Protein AF-K9W950-F1 (afdb_monomer)

Sequence (120 aa):
MSQESYTYNVLSPTKKLSQLIAQSWLNGEALTIDKQILVDNHILSEKEAELFNIQIQESGCGYINAATFEMCFVYAQERPPVTDQELQEWIDSPENSPPWVPLNPTLQSALRLWETIYSR

pLDDT: mean 78.9, std 16.34, range [34.56, 95.94]

Structure (mmCIF, N/CA/C/O backbone):
data_AF-K9W950-F1
#
_entry.id   AF-K9W950-F1
#
loop_
_atom_site.group_PDB
_atom_site.id
_atom_site.type_symbol
_atom_site.label_atom_id
_atom_site.label_alt_id
_atom_site.label_comp_id
_atom_site.label_asym_id
_atom_site.label_entity_id
_atom_site.label_seq_id
_atom_site.pdbx_PDB_ins_code
_atom_site.Cartn_x
_atom_site.Cartn_y
_atom_site.Cartn_z
_atom_site.occupancy
_atom_site.B_iso_or_equiv
_atom_site.auth_seq_id
_atom_site.auth_comp_id
_atom_site.auth_asym_id
_atom_site.auth_atom_id
_atom_site.pdbx_PDB_model_num
ATOM 1 N N . MET A 1 1 ? 8.345 12.805 -31.566 1.00 34.88 1 MET A N 1
ATOM 2 C CA . MET A 1 1 ? 7.956 11.830 -30.528 1.00 34.88 1 MET A CA 1
ATOM 3 C C . MET A 1 1 ? 8.428 12.410 -29.214 1.00 34.88 1 MET A C 1
ATOM 5 O O . MET A 1 1 ? 9.630 12.534 -29.026 1.00 34.88 1 MET A O 1
ATOM 9 N N . SER A 1 2 ? 7.507 12.918 -28.403 1.00 34.56 2 SER A N 1
ATOM 10 C CA . SER A 1 2 ? 7.840 13.528 -27.118 1.00 34.56 2 SER A CA 1
ATOM 11 C C . SER A 1 2 ? 8.322 12.419 -26.188 1.00 34.56 2 SER A C 1
ATOM 13 O O . SER A 1 2 ? 7.598 11.448 -25.988 1.00 34.56 2 SER A O 1
ATOM 15 N N . GLN A 1 3 ? 9.552 12.517 -25.682 1.00 34.81 3 GLN A N 1
ATOM 16 C CA . GLN A 1 3 ? 9.980 11.691 -24.557 1.00 34.81 3 GLN A CA 1
ATOM 17 C C . GLN A 1 3 ? 9.106 12.089 -23.368 1.00 34.81 3 GLN A C 1
ATOM 19 O O . GLN A 1 3 ? 9.316 13.142 -22.768 1.00 34.81 3 GLN A O 1
ATOM 24 N N . GLU A 1 4 ? 8.084 11.288 -23.074 1.00 36.69 4 GLU A N 1
ATOM 25 C CA . GLU A 1 4 ? 7.396 11.374 -21.795 1.00 36.69 4 GLU A CA 1
ATOM 26 C C . GLU A 1 4 ? 8.426 11.027 -20.722 1.00 36.69 4 GLU A C 1
ATOM 28 O O . GLU A 1 4 ? 8.900 9.897 -20.609 1.00 36.69 4 GLU A O 1
ATOM 33 N N . SER A 1 5 ? 8.843 12.052 -19.984 1.00 36.09 5 SER A N 1
ATOM 34 C CA . SER A 1 5 ? 9.549 11.893 -18.725 1.00 36.09 5 SER A CA 1
ATOM 35 C C . SER A 1 5 ? 8.594 11.178 -17.776 1.00 36.09 5 SER A C 1
ATOM 37 O O . SER A 1 5 ? 7.802 11.832 -17.099 1.00 36.09 5 SER A O 1
ATOM 39 N N . TYR A 1 6 ? 8.639 9.845 -17.735 1.00 41.41 6 TYR A N 1
ATOM 40 C CA . TYR A 1 6 ? 8.054 9.066 -16.647 1.00 41.41 6 TYR A CA 1
ATOM 41 C C . TYR A 1 6 ? 8.892 9.336 -15.399 1.00 41.41 6 TYR A C 1
ATOM 43 O O . TYR A 1 6 ? 9.751 8.555 -14.995 1.00 41.41 6 TYR A O 1
ATOM 51 N N . THR A 1 7 ? 8.708 10.520 -14.822 1.00 43.75 7 THR A N 1
ATOM 52 C CA . THR A 1 7 ? 9.194 10.812 -13.486 1.00 43.75 7 THR A CA 1
ATOM 53 C C . THR A 1 7 ? 8.374 9.906 -12.587 1.00 43.75 7 THR A 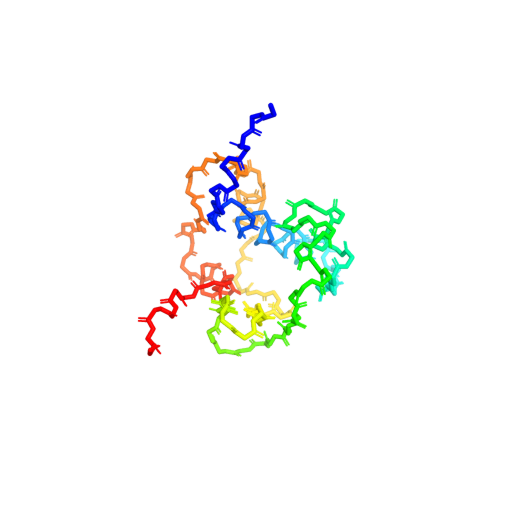C 1
ATOM 55 O O . THR A 1 7 ? 7.210 10.206 -12.328 1.00 43.75 7 THR A O 1
ATOM 58 N N . TYR A 1 8 ? 8.943 8.764 -12.195 1.00 47.09 8 TYR A N 1
ATOM 59 C CA . TYR A 1 8 ? 8.358 7.854 -11.218 1.00 47.09 8 TYR A CA 1
ATOM 60 C C . TYR A 1 8 ? 8.066 8.667 -9.960 1.00 47.09 8 TYR A C 1
ATOM 62 O O . TYR A 1 8 ? 8.942 8.882 -9.121 1.00 47.09 8 TYR A O 1
ATOM 70 N N . ASN A 1 9 ? 6.852 9.195 -9.839 1.00 52.66 9 ASN A N 1
ATOM 71 C CA . ASN A 1 9 ? 6.437 9.877 -8.633 1.00 52.66 9 ASN A CA 1
ATOM 72 C C . ASN A 1 9 ? 6.052 8.789 -7.644 1.00 52.66 9 ASN A C 1
ATOM 74 O O . ASN A 1 9 ? 4.872 8.580 -7.408 1.00 52.66 9 ASN A O 1
ATOM 78 N N . VAL A 1 10 ? 7.056 8.069 -7.128 1.00 59.53 10 VAL A N 1
ATOM 79 C CA . VAL A 1 10 ? 6.918 6.886 -6.263 1.00 59.53 10 VAL A CA 1
ATOM 80 C C . VAL A 1 10 ? 5.882 7.128 -5.157 1.00 59.53 10 VAL A C 1
ATOM 82 O O . VAL A 1 10 ? 5.143 6.222 -4.798 1.00 59.53 10 VAL A O 1
ATOM 85 N N . LEU A 1 11 ? 5.738 8.369 -4.684 1.00 58.19 11 LEU A N 1
ATOM 86 C CA . LEU A 1 11 ? 4.818 8.769 -3.619 1.00 58.19 11 LEU A CA 1
ATOM 87 C C . LEU A 1 11 ? 3.319 8.611 -3.951 1.00 58.19 11 LEU A C 1
ATOM 89 O O . LEU A 1 11 ? 2.563 8.215 -3.068 1.00 58.19 11 LEU A O 1
ATOM 93 N N . SER A 1 12 ? 2.870 8.883 -5.182 1.00 59.34 12 SER A N 1
ATOM 94 C CA . SER A 1 12 ? 1.436 8.792 -5.541 1.00 59.34 12 SER A CA 1
ATOM 95 C C . SER A 1 12 ? 0.941 7.334 -5.658 1.00 59.34 12 SER A C 1
ATOM 97 O O . SER A 1 12 ? -0.010 6.978 -4.958 1.00 59.34 12 SER A O 1
ATOM 99 N N . PRO A 1 13 ? 1.626 6.433 -6.394 1.00 72.25 13 PRO A N 1
ATOM 100 C CA . PRO A 1 13 ? 1.312 5.004 -6.405 1.00 72.25 13 PRO A CA 1
ATOM 101 C C . PRO A 1 13 ? 1.361 4.370 -5.008 1.00 72.25 13 PRO A C 1
ATOM 103 O O . PRO A 1 13 ? 0.542 3.513 -4.684 1.00 72.25 13 PRO A O 1
ATOM 106 N N . THR A 1 14 ? 2.273 4.837 -4.147 1.00 77.56 14 THR A N 1
ATOM 107 C CA . THR A 1 14 ? 2.343 4.414 -2.738 1.00 77.56 14 THR A CA 1
ATOM 108 C C . THR A 1 14 ? 1.087 4.779 -1.973 1.00 77.56 14 THR A C 1
ATOM 110 O O . THR A 1 14 ? 0.523 3.944 -1.265 1.00 77.56 14 THR A O 1
ATOM 113 N N . LYS A 1 15 ? 0.649 6.034 -2.102 1.00 85.38 15 LYS A N 1
ATOM 114 C CA . LYS A 1 15 ? -0.551 6.510 -1.429 1.00 85.38 15 LYS A CA 1
ATOM 115 C C . LYS A 1 15 ? -1.756 5.697 -1.880 1.00 85.38 15 LYS A C 1
ATOM 117 O O . LYS A 1 15 ? -2.450 5.144 -1.031 1.00 85.38 15 LYS A O 1
ATOM 122 N N . LYS A 1 16 ? -1.922 5.519 -3.188 1.00 88.38 16 LYS A N 1
ATOM 123 C CA . LYS A 1 16 ? -3.015 4.722 -3.740 1.00 88.38 16 LYS A CA 1
ATOM 124 C C . LYS A 1 16 ? -3.018 3.288 -3.210 1.00 88.38 16 LYS A C 1
ATOM 126 O O . LYS A 1 16 ? -4.046 2.814 -2.736 1.00 88.38 16 LYS A O 1
ATOM 131 N N . LEU A 1 17 ? -1.862 2.621 -3.189 1.00 88.12 17 LEU A N 1
ATOM 132 C CA . LEU A 1 17 ? -1.754 1.279 -2.615 1.00 88.12 17 LEU A CA 1
ATOM 133 C C . LEU A 1 17 ? -2.129 1.251 -1.128 1.00 88.12 17 LEU A C 1
ATOM 135 O O . LEU A 1 17 ? -2.863 0.375 -0.683 1.00 88.12 17 LEU A O 1
ATOM 139 N N . SER A 1 18 ? -1.666 2.232 -0.355 1.00 88.56 18 SER A N 1
ATOM 140 C CA . SER A 1 18 ? -1.985 2.315 1.071 1.00 88.56 18 SER A CA 1
ATOM 141 C C . SER A 1 18 ? -3.476 2.565 1.333 1.00 88.56 18 SER A C 1
ATOM 143 O O . SER A 1 18 ? -4.014 2.076 2.322 1.00 88.56 18 SER A O 1
ATOM 145 N N . GLN A 1 19 ? -4.153 3.299 0.445 1.00 91.25 19 GLN A N 1
ATOM 146 C CA . GLN A 1 19 ? -5.595 3.533 0.509 1.00 91.25 19 GLN A CA 1
ATOM 147 C C . GLN A 1 19 ? -6.374 2.265 0.162 1.00 91.25 19 GLN A C 1
ATOM 149 O O . GLN A 1 19 ? -7.351 1.965 0.838 1.00 91.25 19 GLN A O 1
ATOM 154 N N . LEU A 1 20 ? -5.903 1.469 -0.805 1.00 91.62 20 LEU A N 1
ATOM 155 C CA . LEU A 1 20 ? -6.486 0.156 -1.106 1.00 91.62 20 LEU A CA 1
ATOM 156 C C . LEU A 1 20 ? -6.378 -0.808 0.080 1.00 91.62 20 LEU A C 1
ATOM 158 O O . LEU A 1 20 ? -7.349 -1.488 0.401 1.00 91.62 20 LEU A O 1
ATOM 162 N N . ILE A 1 21 ? -5.231 -0.836 0.763 1.00 90.44 21 ILE A N 1
ATOM 163 C CA . ILE A 1 21 ? -5.046 -1.649 1.977 1.00 90.44 21 ILE A CA 1
ATOM 164 C C . ILE A 1 21 ? -5.970 -1.156 3.102 1.00 90.44 21 ILE A C 1
ATOM 166 O O . ILE A 1 21 ? -6.638 -1.948 3.763 1.00 90.44 21 ILE A O 1
ATOM 170 N N . ALA A 1 22 ? -6.066 0.161 3.306 1.00 91.69 22 ALA A N 1
ATOM 171 C CA . ALA A 1 22 ? -6.981 0.722 4.298 1.00 91.69 22 ALA A CA 1
ATOM 172 C C . ALA A 1 22 ? -8.450 0.389 3.989 1.00 91.69 22 ALA A C 1
ATOM 174 O O . ALA A 1 22 ? -9.202 0.026 4.894 1.00 91.69 22 ALA A O 1
ATOM 175 N N . GLN A 1 23 ? -8.843 0.452 2.714 1.00 93.25 23 GLN A N 1
ATOM 176 C CA . GLN A 1 23 ? -10.176 0.075 2.253 1.00 93.25 23 GLN A CA 1
ATOM 177 C C . GLN A 1 23 ? -10.462 -1.404 2.512 1.00 93.25 23 GLN A C 1
ATOM 179 O O . GLN A 1 23 ? -11.559 -1.742 2.955 1.00 93.25 23 GLN A O 1
ATOM 184 N N . SER A 1 24 ? -9.488 -2.289 2.285 1.00 92.44 24 SER A N 1
ATOM 185 C CA . SER A 1 24 ? -9.668 -3.720 2.525 1.00 92.44 24 SER A CA 1
ATOM 186 C C . SER A 1 24 ? -9.863 -4.023 4.015 1.00 92.44 24 SER A C 1
ATOM 188 O O . SER A 1 24 ? -10.766 -4.776 4.378 1.00 92.44 24 SER A O 1
ATOM 190 N N . TRP A 1 25 ? -9.104 -3.362 4.901 1.00 92.44 25 TRP A N 1
ATOM 191 C CA . TRP A 1 25 ? -9.313 -3.452 6.352 1.00 92.44 25 TRP A CA 1
ATOM 192 C C . TRP A 1 25 ? -10.678 -2.925 6.797 1.00 92.44 25 TRP A C 1
ATOM 194 O O . TRP A 1 25 ? -11.282 -3.500 7.704 1.00 92.44 25 TRP A O 1
ATOM 204 N N . LEU A 1 26 ? -11.156 -1.836 6.187 1.00 93.62 26 LEU A N 1
ATOM 205 C CA . LEU A 1 26 ? -12.465 -1.262 6.492 1.00 93.62 26 LEU A CA 1
ATOM 206 C C . LEU A 1 26 ? -13.602 -2.197 6.055 1.00 93.62 26 LEU A C 1
ATOM 208 O O . LEU A 1 26 ? -14.568 -2.379 6.791 1.00 93.62 26 LEU A O 1
ATOM 212 N N . ASN A 1 27 ? -13.453 -2.838 4.895 1.00 92.69 27 ASN A N 1
ATOM 213 C CA . ASN A 1 27 ? -14.438 -3.774 4.350 1.00 92.69 27 ASN A CA 1
ATOM 214 C C . ASN A 1 27 ? -14.391 -5.161 5.017 1.00 92.69 27 ASN A C 1
ATOM 216 O O . ASN A 1 27 ? -15.319 -5.949 4.851 1.00 92.69 27 ASN A O 1
ATOM 220 N N . GLY A 1 28 ? -13.322 -5.474 5.760 1.00 88.75 28 GLY A N 1
ATOM 221 C CA . GLY A 1 28 ? -13.086 -6.810 6.311 1.00 88.75 28 GLY A CA 1
ATOM 222 C C . GLY A 1 28 ? -12.703 -7.846 5.248 1.00 88.75 28 GLY A C 1
ATOM 223 O O . GLY A 1 28 ? -12.880 -9.044 5.466 1.00 88.75 28 GLY A O 1
ATOM 224 N N . GLU A 1 29 ? -12.191 -7.395 4.102 1.00 86.88 29 GLU A N 1
ATOM 225 C CA . GLU A 1 29 ? -11.785 -8.243 2.983 1.00 86.88 29 GLU A CA 1
ATOM 226 C C . GLU A 1 29 ? -10.259 -8.353 2.938 1.00 86.88 29 GLU A C 1
ATOM 228 O O . GLU A 1 29 ? -9.538 -7.359 3.044 1.00 86.88 29 GLU A O 1
ATOM 233 N N . ALA A 1 30 ? -9.745 -9.572 2.774 1.00 77.00 30 ALA A N 1
ATOM 234 C CA . ALA A 1 30 ? -8.316 -9.776 2.587 1.00 77.00 30 ALA A CA 1
ATOM 235 C C . ALA A 1 30 ? -7.907 -9.280 1.193 1.00 77.00 30 ALA A C 1
ATOM 237 O O . ALA A 1 30 ? -8.327 -9.838 0.178 1.00 77.00 30 ALA A O 1
ATOM 238 N N . LEU A 1 31 ? -7.062 -8.249 1.138 1.00 85.44 31 LEU A N 1
ATOM 239 C CA . LEU A 1 31 ? -6.439 -7.815 -0.106 1.00 85.44 31 LEU A CA 1
ATOM 240 C C . LEU A 1 31 ? -5.256 -8.731 -0.411 1.00 85.44 31 LEU A C 1
ATOM 242 O O . LEU A 1 31 ? -4.308 -8.804 0.363 1.00 85.44 31 LEU A O 1
ATOM 246 N N . THR A 1 32 ? -5.281 -9.410 -1.554 1.00 85.69 32 THR A N 1
ATOM 247 C CA . THR A 1 32 ? -4.082 -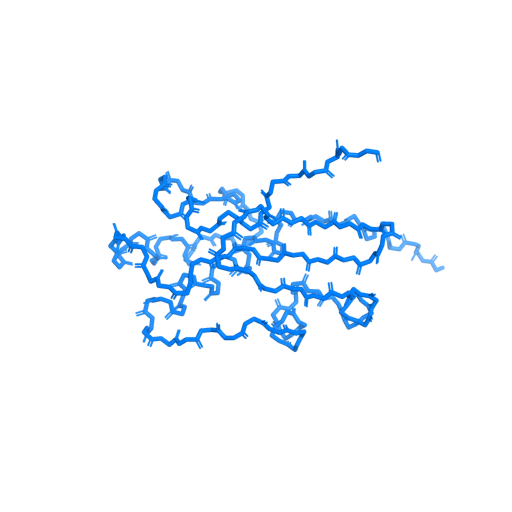10.076 -2.076 1.00 85.69 32 THR A CA 1
ATOM 248 C C . THR A 1 32 ? -3.390 -9.108 -3.021 1.00 85.69 32 THR A C 1
ATOM 250 O O . THR A 1 32 ? -3.907 -8.819 -4.096 1.00 85.69 32 THR A O 1
ATOM 253 N N . ILE A 1 33 ? -2.238 -8.570 -2.614 1.00 83.88 33 ILE A N 1
ATOM 254 C CA . ILE A 1 33 ? -1.448 -7.710 -3.497 1.00 83.88 33 ILE A CA 1
ATOM 255 C C . ILE A 1 33 ? -0.676 -8.596 -4.471 1.00 83.88 33 ILE A C 1
ATOM 257 O O . ILE A 1 33 ? 0.257 -9.298 -4.086 1.00 83.88 33 ILE A O 1
ATOM 261 N N . ASP A 1 34 ? -1.054 -8.538 -5.740 1.00 86.62 34 ASP A N 1
ATOM 262 C CA . ASP A 1 34 ? -0.350 -9.185 -6.837 1.00 86.62 34 ASP A CA 1
ATOM 263 C C . ASP A 1 34 ? -0.092 -8.199 -7.985 1.00 86.62 34 ASP A C 1
ATOM 265 O O . ASP A 1 34 ? -0.431 -7.015 -7.920 1.00 86.62 34 ASP A O 1
ATOM 269 N N . LYS A 1 35 ? 0.548 -8.679 -9.055 1.00 87.75 35 LYS A N 1
ATOM 270 C CA . LYS A 1 35 ? 0.831 -7.851 -10.234 1.00 87.75 35 LYS A CA 1
ATOM 271 C C . LYS A 1 35 ? -0.443 -7.269 -10.846 1.00 87.75 35 LYS A C 1
ATOM 273 O O . LYS A 1 35 ? -0.426 -6.117 -11.270 1.00 87.75 35 LYS A O 1
ATOM 278 N N . GLN A 1 36 ? -1.522 -8.048 -10.888 1.00 89.50 36 GLN A N 1
ATOM 279 C CA . GLN A 1 36 ? -2.754 -7.642 -11.548 1.00 89.50 36 GLN A CA 1
ATOM 280 C C . GLN A 1 36 ? -3.413 -6.493 -10.791 1.00 89.50 36 GLN A C 1
ATOM 282 O O . GLN A 1 36 ? -3.732 -5.478 -11.399 1.00 89.50 36 GLN A O 1
ATOM 287 N N . ILE A 1 37 ? -3.506 -6.580 -9.461 1.00 89.25 37 ILE A N 1
ATOM 288 C CA . ILE A 1 37 ? -4.124 -5.527 -8.650 1.00 89.25 37 ILE A CA 1
ATOM 289 C C . ILE A 1 37 ? -3.367 -4.201 -8.762 1.00 89.25 37 ILE A C 1
ATOM 291 O O . ILE A 1 37 ? -3.977 -3.132 -8.761 1.00 89.25 37 ILE A O 1
ATOM 295 N N . LEU A 1 38 ? -2.038 -4.258 -8.883 1.00 88.19 38 LEU A N 1
ATOM 296 C CA . LEU A 1 38 ? -1.196 -3.073 -9.034 1.00 88.19 38 LEU A CA 1
ATOM 297 C C . LEU A 1 38 ? -1.387 -2.420 -10.409 1.00 88.19 38 LEU A C 1
ATOM 299 O O . LEU A 1 38 ? -1.382 -1.192 -10.501 1.00 88.19 38 LEU A O 1
ATOM 303 N N . VAL A 1 39 ? -1.598 -3.215 -11.460 1.00 89.00 39 VAL A N 1
ATOM 304 C CA . VAL A 1 39 ? -1.891 -2.713 -12.812 1.00 89.00 39 VAL A CA 1
ATOM 305 C C . VAL A 1 39 ? -3.312 -2.165 -12.908 1.00 89.00 39 VAL A C 1
ATOM 307 O O . VAL A 1 39 ?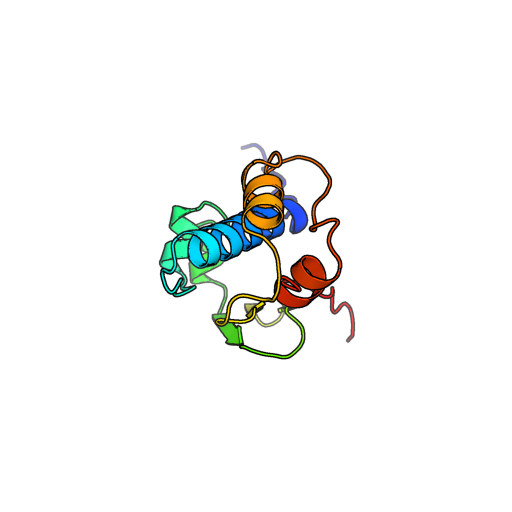 -3.500 -1.037 -13.368 1.00 89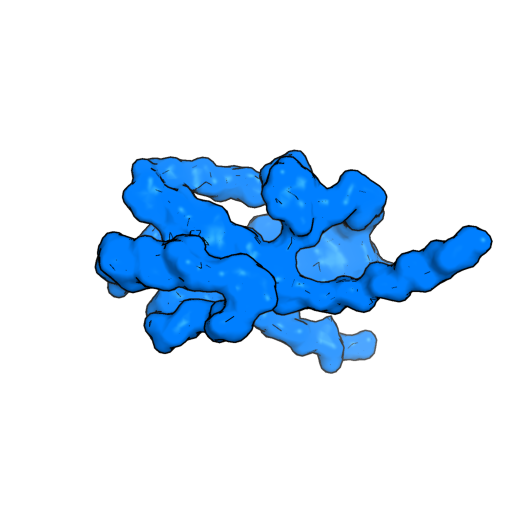.00 39 VAL A O 1
ATOM 310 N N . ASP A 1 40 ? -4.299 -2.911 -12.411 1.00 90.19 40 ASP A N 1
ATOM 311 C CA . ASP A 1 40 ? -5.720 -2.540 -12.435 1.00 90.19 40 ASP A CA 1
ATOM 312 C C . ASP A 1 40 ? -5.974 -1.221 -11.702 1.00 90.19 40 ASP A C 1
ATOM 314 O O . ASP A 1 40 ? -6.821 -0.422 -12.097 1.00 90.19 40 ASP A O 1
ATOM 318 N N . ASN A 1 41 ? -5.194 -0.961 -10.651 1.00 87.44 41 ASN A N 1
ATOM 319 C CA . ASN A 1 41 ? -5.263 0.280 -9.893 1.00 87.44 41 ASN A CA 1
ATOM 320 C C . ASN A 1 41 ? -4.292 1.357 -10.390 1.00 87.44 41 ASN A C 1
ATOM 322 O O . ASN A 1 41 ? -4.172 2.397 -9.746 1.00 87.44 41 ASN A O 1
ATOM 326 N N . HIS A 1 42 ? -3.617 1.173 -11.526 1.00 86.81 42 HIS A N 1
ATOM 327 C CA . HIS A 1 42 ? -2.656 2.137 -12.079 1.00 86.81 42 HIS A CA 1
ATOM 328 C C . HIS A 1 42 ? -1.531 2.522 -11.102 1.00 86.81 42 HIS A C 1
ATOM 330 O O . HIS A 1 42 ? -1.031 3.646 -11.124 1.00 86.81 42 HIS A O 1
ATOM 336 N N . ILE A 1 43 ? -1.154 1.598 -10.217 1.00 85.25 43 ILE A N 1
ATOM 337 C CA . ILE A 1 43 ? 0.015 1.734 -9.341 1.00 85.25 43 ILE A CA 1
ATOM 338 C C . ILE A 1 43 ? 1.275 1.419 -10.146 1.00 85.25 43 ILE A C 1
ATOM 340 O O . ILE A 1 43 ? 2.284 2.102 -9.993 1.00 85.25 43 ILE A O 1
ATOM 344 N N . LEU A 1 44 ? 1.186 0.425 -11.033 1.00 85.56 44 LEU A N 1
ATOM 345 C CA . LEU A 1 44 ? 2.188 0.104 -12.042 1.00 85.56 44 LEU A CA 1
ATOM 346 C C . LEU A 1 44 ? 1.546 0.111 -13.429 1.00 85.56 44 LEU A C 1
ATOM 348 O O . LEU A 1 44 ? 0.382 -0.244 -13.596 1.00 85.56 44 LEU A O 1
ATOM 352 N N . SER A 1 45 ? 2.316 0.478 -14.443 1.00 86.56 45 SER A N 1
ATOM 353 C CA . SER A 1 45 ? 1.999 0.154 -15.832 1.00 86.56 45 SER A CA 1
ATOM 354 C C . SER A 1 45 ? 2.221 -1.337 -16.101 1.00 86.56 45 SER A C 1
ATOM 356 O O . SER A 1 45 ? 3.009 -1.994 -15.418 1.00 86.56 45 SER A O 1
ATOM 358 N N . GLU A 1 46 ? 1.585 -1.868 -17.150 1.00 87.75 46 GLU A N 1
ATOM 359 C CA . GLU A 1 46 ? 1.797 -3.255 -17.600 1.00 87.75 46 GLU A CA 1
ATOM 360 C C . GLU A 1 46 ? 3.289 -3.565 -17.804 1.00 87.75 46 GLU A C 1
ATOM 362 O O . GLU A 1 46 ? 3.792 -4.582 -17.335 1.00 87.75 46 GLU A O 1
ATOM 367 N N . LYS A 1 47 ? 4.032 -2.631 -18.414 1.00 87.19 47 LYS A N 1
ATOM 368 C CA . LYS A 1 47 ? 5.474 -2.779 -18.663 1.00 87.19 47 LYS A CA 1
ATOM 369 C C . LYS A 1 47 ? 6.289 -2.854 -17.373 1.00 87.19 47 LYS A C 1
ATOM 371 O O . LYS A 1 47 ? 7.219 -3.648 -17.283 1.00 87.19 47 LYS A O 1
ATOM 376 N N . GLU A 1 48 ? 5.975 -2.026 -16.379 1.00 84.00 48 GLU A N 1
ATOM 377 C CA . GLU A 1 48 ? 6.653 -2.080 -15.079 1.00 84.00 48 GLU A CA 1
ATOM 378 C C . GLU A 1 48 ? 6.312 -3.382 -14.348 1.00 84.00 48 GLU A C 1
ATOM 380 O O . GLU A 1 48 ? 7.203 -4.040 -13.815 1.00 84.00 48 GLU A O 1
ATOM 385 N N . ALA A 1 49 ? 5.047 -3.803 -14.372 1.00 86.38 49 ALA A N 1
ATOM 386 C CA . ALA A 1 49 ? 4.618 -5.047 -13.741 1.00 86.38 49 ALA A CA 1
ATOM 387 C C . ALA A 1 49 ? 5.273 -6.292 -14.369 1.00 86.38 49 ALA A C 1
ATOM 389 O O . ALA A 1 49 ? 5.546 -7.268 -13.666 1.00 86.38 49 ALA A O 1
ATOM 390 N N . GLU A 1 50 ? 5.565 -6.269 -15.671 1.00 88.44 50 GLU A N 1
ATOM 391 C CA . GLU A 1 50 ? 6.339 -7.316 -16.347 1.00 88.44 50 GLU A CA 1
ATOM 392 C C . GLU A 1 50 ? 7.806 -7.339 -15.904 1.00 88.44 50 GLU A C 1
ATOM 394 O O . GLU A 1 50 ? 8.351 -8.415 -15.657 1.00 88.44 50 GLU A O 1
ATOM 399 N N . LEU A 1 51 ? 8.430 -6.164 -15.780 1.00 87.25 51 LEU A N 1
ATOM 400 C CA . LEU A 1 51 ? 9.850 -6.028 -15.451 1.00 87.25 51 LEU A CA 1
ATOM 401 C C . LEU A 1 51 ? 10.158 -6.382 -13.999 1.00 87.25 51 LEU A C 1
ATOM 403 O O . LEU A 1 51 ? 11.164 -7.035 -13.729 1.00 87.25 51 LEU A O 1
ATOM 407 N N . PHE A 1 52 ? 9.314 -5.945 -13.066 1.00 86.19 52 PHE A N 1
ATOM 408 C CA . PHE A 1 52 ? 9.598 -6.097 -11.649 1.00 86.19 52 PHE A CA 1
ATOM 409 C C . PHE A 1 52 ? 9.164 -7.462 -11.097 1.00 86.19 52 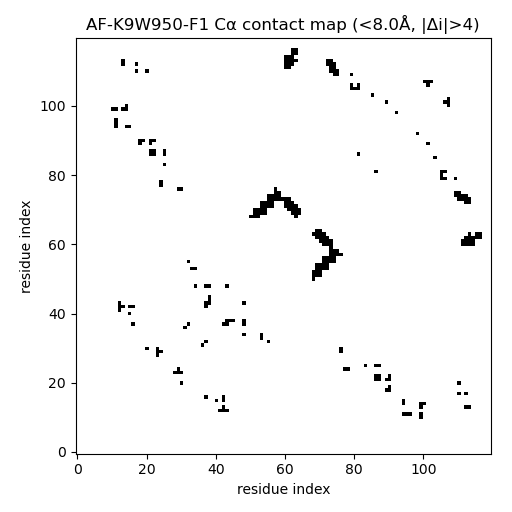PHE A C 1
ATOM 411 O O . PHE A 1 52 ? 8.065 -7.973 -11.346 1.00 86.19 52 PHE A O 1
ATOM 418 N N . ASN A 1 53 ? 10.035 -8.046 -10.280 1.00 89.06 53 ASN A N 1
ATOM 419 C CA . ASN A 1 53 ? 9.709 -9.132 -9.376 1.00 89.06 53 ASN A CA 1
ATOM 420 C C . ASN A 1 53 ? 9.076 -8.546 -8.109 1.00 89.06 53 ASN A C 1
ATOM 422 O O . ASN A 1 53 ? 9.736 -7.819 -7.367 1.00 89.06 53 ASN A O 1
ATOM 426 N N . ILE A 1 54 ? 7.799 -8.846 -7.882 1.00 86.00 54 ILE A N 1
ATOM 427 C CA . ILE A 1 54 ? 7.016 -8.264 -6.791 1.00 86.00 54 ILE A CA 1
ATOM 428 C C . ILE A 1 54 ? 6.916 -9.268 -5.651 1.00 86.00 54 ILE A C 1
ATOM 430 O O . ILE A 1 54 ? 6.465 -10.396 -5.844 1.00 86.00 54 ILE A O 1
ATOM 434 N N . GLN A 1 55 ? 7.325 -8.840 -4.465 1.00 86.81 55 GLN A N 1
ATOM 435 C CA . GLN A 1 55 ? 7.271 -9.607 -3.232 1.00 86.81 55 GLN A CA 1
ATOM 436 C C . GLN A 1 55 ? 6.396 -8.882 -2.220 1.00 86.81 55 GLN A C 1
ATOM 438 O O . GLN A 1 55 ? 6.482 -7.664 -2.067 1.00 86.81 55 GLN A O 1
ATOM 443 N N . ILE A 1 56 ? 5.580 -9.651 -1.509 1.00 82.75 56 ILE A N 1
ATOM 444 C CA . ILE A 1 56 ? 4.764 -9.162 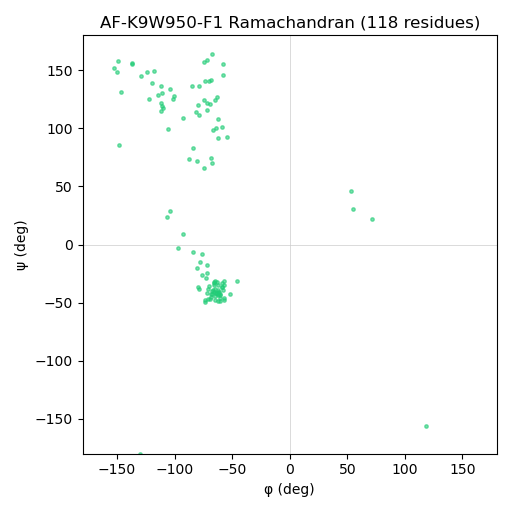-0.404 1.00 82.75 56 ILE A CA 1
ATOM 445 C C . ILE A 1 56 ? 5.310 -9.757 0.885 1.00 82.75 56 ILE A C 1
ATOM 447 O O . ILE A 1 56 ? 5.525 -10.967 0.964 1.00 82.75 56 ILE A O 1
ATOM 451 N N . GLN A 1 57 ? 5.539 -8.914 1.885 1.00 81.38 57 GLN A N 1
ATOM 452 C CA . GLN A 1 57 ? 6.018 -9.327 3.198 1.00 81.38 57 GLN A CA 1
ATOM 453 C C . GLN A 1 57 ? 5.131 -8.724 4.293 1.00 81.38 57 GLN A C 1
ATOM 455 O O . GLN A 1 57 ? 4.652 -7.600 4.178 1.00 81.38 57 GLN A O 1
ATOM 460 N N . GLU A 1 58 ? 4.920 -9.467 5.377 1.00 73.19 58 GLU A N 1
ATOM 461 C CA . GLU A 1 58 ? 4.131 -8.996 6.528 1.00 73.19 58 GLU A CA 1
ATOM 462 C C . GLU A 1 58 ? 4.941 -8.086 7.464 1.00 73.19 58 GLU A C 1
ATOM 464 O O . GLU A 1 58 ? 4.387 -7.341 8.269 1.00 73.19 58 GLU A O 1
ATOM 469 N N . SER A 1 59 ? 6.271 -8.158 7.384 1.00 71.94 59 SER A N 1
ATOM 470 C CA . SER A 1 59 ? 7.191 -7.380 8.211 1.00 71.94 59 SER A CA 1
ATOM 471 C C . SER A 1 59 ? 8.487 -7.087 7.458 1.00 71.94 59 SER A C 1
ATOM 473 O O . SER A 1 59 ? 8.830 -7.789 6.510 1.00 71.94 59 SER A O 1
ATOM 475 N N . GLY A 1 60 ? 9.204 -6.045 7.882 1.00 74.25 60 GLY A N 1
ATOM 476 C CA . GLY A 1 60 ? 10.438 -5.582 7.243 1.00 74.25 60 GLY A CA 1
ATOM 477 C C . GLY A 1 60 ? 10.317 -4.152 6.721 1.00 74.25 60 GLY A C 1
ATOM 478 O O . GLY A 1 60 ? 9.498 -3.374 7.208 1.00 74.25 60 GLY A O 1
ATOM 479 N N . CYS A 1 61 ? 11.139 -3.811 5.731 1.00 68.94 61 CYS A N 1
ATOM 480 C CA . CYS A 1 61 ? 11.087 -2.522 5.043 1.00 68.94 61 CYS A CA 1
ATOM 481 C C . CYS A 1 61 ? 10.691 -2.755 3.585 1.00 68.94 61 CYS A C 1
ATOM 483 O O . CYS A 1 61 ? 11.314 -3.573 2.906 1.00 68.94 61 CYS A O 1
ATOM 485 N N . GLY A 1 62 ? 9.680 -2.033 3.099 1.00 76.25 62 GLY A N 1
ATOM 486 C CA . GLY A 1 62 ? 9.380 -2.029 1.672 1.00 76.25 62 GLY A CA 1
ATOM 487 C C . GLY A 1 62 ? 10.469 -1.289 0.894 1.00 76.25 62 GLY A C 1
ATOM 488 O O . GLY A 1 62 ? 10.988 -0.271 1.365 1.00 76.25 62 GLY A O 1
ATOM 489 N N . TYR A 1 63 ? 10.838 -1.799 -0.282 1.00 78.75 63 TYR A N 1
ATOM 490 C CA . TYR A 1 63 ? 11.895 -1.221 -1.120 1.00 78.75 63 TYR A CA 1
ATOM 491 C C . TYR A 1 63 ? 11.667 -1.455 -2.617 1.00 78.75 63 TYR A C 1
ATOM 493 O O . TYR A 1 63 ? 11.159 -2.498 -3.028 1.00 78.75 63 TYR A O 1
ATOM 501 N N . ILE A 1 64 ? 12.119 -0.505 -3.438 1.00 80.00 64 ILE A N 1
ATOM 502 C CA . ILE A 1 64 ? 12.240 -0.666 -4.891 1.00 80.00 64 ILE A CA 1
ATOM 503 C C . ILE A 1 64 ? 13.726 -0.726 -5.220 1.00 80.00 64 ILE A C 1
ATOM 505 O O . ILE A 1 64 ? 14.450 0.245 -5.004 1.00 80.00 64 ILE A O 1
ATOM 509 N N . ASN A 1 65 ? 14.180 -1.846 -5.768 1.00 82.25 65 ASN A N 1
ATOM 510 C CA . ASN A 1 65 ? 15.516 -1.984 -6.319 1.00 82.25 65 ASN A CA 1
ATOM 511 C C . ASN A 1 65 ? 15.433 -1.992 -7.848 1.00 82.25 65 ASN A C 1
ATOM 513 O O . ASN A 1 65 ? 15.142 -3.009 -8.472 1.00 82.25 65 ASN A O 1
ATOM 517 N N . ALA A 1 66 ? 15.707 -0.842 -8.463 1.00 80.06 66 ALA A N 1
ATOM 518 C CA . ALA A 1 66 ? 15.682 -0.699 -9.917 1.00 80.06 66 ALA A CA 1
ATOM 519 C C . ALA A 1 66 ? 16.853 -1.408 -10.626 1.00 80.06 66 ALA A C 1
ATOM 521 O O . ALA A 1 66 ? 16.770 -1.647 -11.826 1.00 80.06 66 ALA A O 1
ATOM 522 N N . ALA A 1 67 ? 17.937 -1.750 -9.916 1.00 82.38 67 ALA A N 1
ATOM 523 C CA . ALA A 1 67 ? 19.072 -2.467 -10.500 1.00 82.38 67 ALA A CA 1
ATOM 524 C C . ALA A 1 67 ? 18.797 -3.973 -10.619 1.00 82.38 67 ALA A C 1
ATOM 526 O O . ALA A 1 67 ? 19.216 -4.600 -11.591 1.00 82.38 67 ALA A O 1
ATOM 527 N N . THR A 1 68 ? 18.087 -4.546 -9.642 1.00 85.56 68 THR A N 1
ATOM 528 C CA . THR A 1 68 ? 17.674 -5.960 -9.649 1.00 85.56 68 THR A CA 1
ATOM 529 C C . THR A 1 68 ? 16.244 -6.169 -10.144 1.00 85.56 68 THR A C 1
ATOM 531 O O . THR A 1 68 ? 15.820 -7.311 -10.286 1.00 85.56 68 THR A O 1
ATOM 534 N N . PHE A 1 69 ? 15.519 -5.086 -10.442 1.00 86.44 69 PHE A N 1
ATOM 535 C CA . PHE A 1 69 ? 14.091 -5.092 -10.764 1.00 86.44 69 PHE A CA 1
ATOM 536 C C . PHE A 1 69 ? 13.258 -5.809 -9.697 1.00 86.44 69 PHE A C 1
ATOM 538 O O . PHE A 1 69 ? 12.382 -6.609 -10.003 1.00 86.44 69 PHE A O 1
ATOM 545 N N . GLU A 1 70 ? 13.504 -5.510 -8.425 1.00 87.06 70 GLU A N 1
ATOM 546 C CA . GLU A 1 70 ? 12.741 -6.069 -7.308 1.00 87.06 70 GLU A CA 1
ATOM 547 C C . GLU A 1 70 ? 11.901 -4.986 -6.635 1.00 87.06 70 GLU A C 1
ATOM 549 O O . GLU A 1 70 ? 12.374 -3.876 -6.391 1.00 87.06 70 GLU A O 1
ATOM 554 N N . MET A 1 71 ? 10.651 -5.314 -6.322 1.00 85.50 71 MET A N 1
ATOM 555 C CA . MET A 1 71 ? 9.791 -4.517 -5.454 1.00 85.50 71 MET A CA 1
ATOM 556 C C . MET A 1 71 ? 9.328 -5.371 -4.289 1.00 85.50 71 MET A C 1
ATOM 558 O O 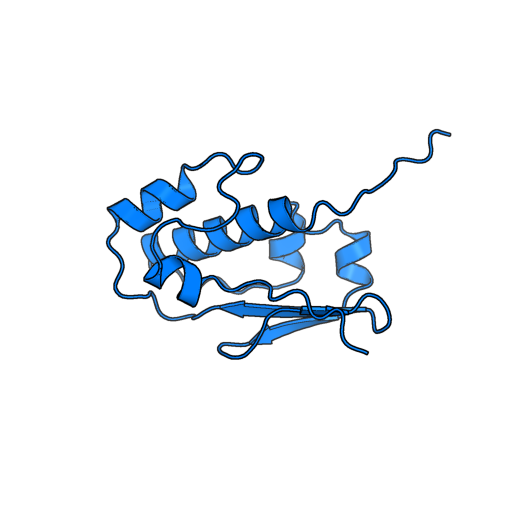. MET A 1 71 ? 8.732 -6.425 -4.490 1.00 85.50 71 MET A O 1
ATOM 562 N N . CYS A 1 72 ? 9.568 -4.897 -3.074 1.00 84.38 72 CYS A N 1
ATOM 563 C CA . CYS A 1 72 ? 9.014 -5.481 -1.866 1.00 84.38 72 CYS A CA 1
ATOM 564 C C . CYS A 1 72 ? 8.003 -4.516 -1.258 1.00 84.38 72 CYS A C 1
ATOM 566 O O . CYS A 1 72 ? 8.362 -3.390 -0.913 1.00 84.38 72 CYS A O 1
ATOM 568 N N . PHE A 1 73 ? 6.765 -4.970 -1.097 1.00 82.44 73 PHE A N 1
ATOM 569 C CA . PHE A 1 73 ? 5.741 -4.262 -0.345 1.00 82.44 73 PHE A CA 1
ATOM 570 C C . PHE A 1 73 ? 5.613 -4.887 1.037 1.00 82.44 73 PHE A C 1
ATOM 572 O O . PHE A 1 73 ? 5.416 -6.098 1.159 1.00 82.44 73 PHE A O 1
ATOM 579 N N . VAL A 1 74 ? 5.694 -4.050 2.070 1.00 76.88 74 VAL A N 1
ATOM 580 C CA . VAL A 1 74 ? 5.489 -4.472 3.456 1.00 76.88 74 VAL A CA 1
ATOM 581 C C . VAL A 1 74 ? 4.197 -3.870 3.978 1.00 76.88 74 VAL A C 1
ATOM 583 O O . VAL A 1 74 ? 4.066 -2.647 4.032 1.00 76.88 74 VAL A O 1
ATOM 586 N 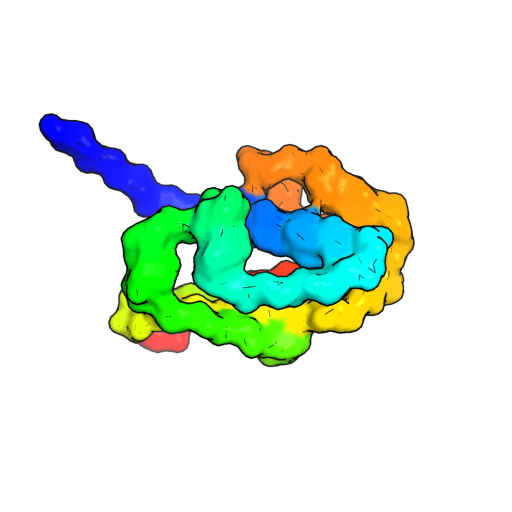N . TYR A 1 75 ? 3.246 -4.718 4.365 1.00 80.19 75 TYR A N 1
ATOM 587 C CA . TYR A 1 75 ? 2.042 -4.285 5.070 1.00 80.19 75 TYR A CA 1
ATOM 588 C C . TYR A 1 75 ? 1.494 -5.400 5.961 1.00 80.19 75 TYR A C 1
ATOM 590 O O . TYR A 1 75 ? 1.671 -6.588 5.688 1.00 80.19 75 TYR A O 1
ATOM 598 N N . ALA A 1 76 ? 0.812 -5.004 7.034 1.00 75.81 76 ALA A N 1
ATOM 599 C CA . ALA A 1 76 ? 0.150 -5.947 7.924 1.00 75.81 76 ALA A CA 1
ATOM 600 C C . ALA A 1 76 ? -1.130 -6.490 7.266 1.00 75.81 76 ALA A C 1
ATOM 602 O O . ALA A 1 76 ? -2.017 -5.720 6.904 1.00 75.81 76 ALA A O 1
ATOM 603 N N . GLN A 1 77 ? -1.271 -7.812 7.135 1.00 75.75 77 GLN A N 1
ATOM 604 C CA . GLN A 1 77 ? -2.559 -8.381 6.713 1.00 75.75 77 GLN A CA 1
ATOM 605 C C . GLN A 1 77 ? -3.647 -8.134 7.765 1.00 75.75 77 GLN A C 1
ATOM 607 O O . GLN A 1 77 ? -4.809 -7.909 7.430 1.00 75.75 77 GLN A O 1
ATOM 612 N N . GLU A 1 78 ? -3.260 -8.115 9.039 1.00 84.19 78 GLU A N 1
ATOM 613 C CA . GLU A 1 78 ? -4.158 -7.790 10.137 1.00 84.19 78 GLU A CA 1
ATOM 614 C C . GLU A 1 78 ? -4.376 -6.282 10.258 1.00 84.19 78 GLU A C 1
ATOM 616 O O . GLU A 1 78 ? -3.443 -5.475 10.206 1.00 84.19 78 GLU A O 1
ATOM 621 N N . ARG A 1 79 ? -5.639 -5.909 10.472 1.00 87.94 79 ARG A N 1
ATOM 622 C CA . ARG A 1 79 ? -6.034 -4.522 10.686 1.00 87.94 79 ARG A CA 1
ATOM 623 C C . ARG A 1 79 ? -5.381 -3.982 11.973 1.00 87.94 79 ARG A C 1
ATOM 625 O O . ARG A 1 79 ? -5.570 -4.574 13.038 1.00 87.94 79 ARG A O 1
ATOM 632 N N . PRO A 1 80 ? -4.677 -2.836 11.922 1.00 87.94 80 PRO A N 1
ATOM 633 C CA . PRO A 1 80 ? -4.121 -2.214 13.120 1.00 87.94 80 PRO A CA 1
ATOM 634 C C . PRO A 1 80 ? -5.231 -1.679 14.046 1.00 87.94 80 PRO A C 1
ATOM 63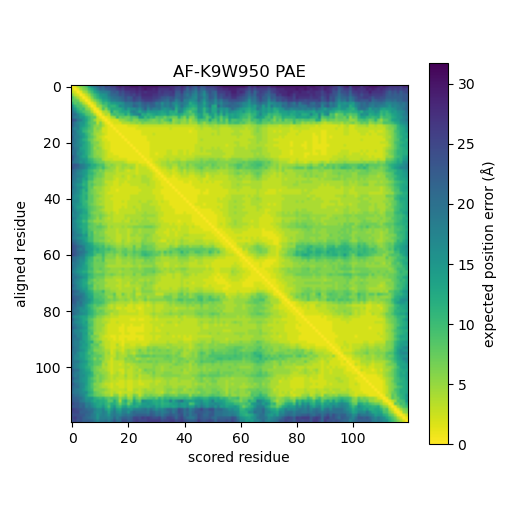6 O O . PRO A 1 80 ? -6.366 -1.496 13.602 1.00 87.94 80 PRO A O 1
ATOM 639 N N . PRO A 1 81 ? -4.934 -1.367 15.324 1.00 91.06 81 PRO A N 1
ATOM 640 C CA . PRO A 1 81 ? -5.906 -0.802 16.266 1.00 91.06 81 PRO A CA 1
ATOM 641 C C . PRO A 1 81 ? -6.195 0.680 15.953 1.00 91.06 81 PRO A C 1
ATOM 643 O O . PRO A 1 81 ? -5.852 1.577 16.720 1.00 91.06 81 PRO A O 1
ATOM 646 N N . VAL A 1 82 ? -6.801 0.924 14.793 1.00 90.62 82 VAL A N 1
ATOM 647 C CA . VAL A 1 82 ? -7.245 2.221 14.270 1.00 90.62 82 VAL A CA 1
ATOM 648 C C . VAL A 1 82 ? -8.758 2.200 14.083 1.00 90.62 82 VAL A C 1
ATOM 650 O O . VAL A 1 82 ? -9.357 1.155 13.801 1.00 90.62 82 VAL A O 1
ATOM 653 N N . THR A 1 83 ? -9.389 3.353 14.240 1.00 94.38 83 THR A N 1
ATOM 654 C CA . THR A 1 83 ? -10.839 3.507 14.090 1.00 94.38 83 THR A CA 1
ATOM 655 C C . THR A 1 83 ? -11.264 3.465 12.621 1.00 94.38 83 THR A C 1
ATOM 657 O O . THR A 1 83 ? -10.475 3.755 11.723 1.00 94.38 83 THR A O 1
ATOM 660 N N . ASP A 1 84 ? -12.532 3.126 12.364 1.00 95.19 84 ASP A N 1
ATOM 661 C CA . ASP A 1 84 ? -13.109 3.198 11.011 1.00 95.19 84 ASP A CA 1
ATOM 662 C C . ASP A 1 84 ? -13.034 4.620 10.445 1.00 95.19 84 ASP A C 1
ATOM 664 O O . ASP A 1 84 ? -12.769 4.800 9.262 1.00 95.19 84 ASP A O 1
ATOM 668 N N . GLN A 1 85 ? -13.211 5.631 11.303 1.00 94.81 85 GLN A N 1
ATOM 669 C CA . GLN A 1 85 ? -13.101 7.034 10.915 1.00 94.81 85 GLN A CA 1
ATOM 670 C C . GLN A 1 85 ? -11.699 7.363 10.389 1.00 94.81 85 GLN A C 1
ATOM 672 O O . GLN A 1 85 ? -11.578 7.980 9.339 1.00 94.81 85 GLN A O 1
ATOM 677 N N . GLU A 1 86 ? -10.641 6.927 11.074 1.00 92.69 86 GLU A N 1
ATOM 678 C CA . GLU A 1 86 ? -9.260 7.184 10.641 1.00 92.69 86 GLU A CA 1
ATOM 679 C C . GLU A 1 86 ? -8.919 6.472 9.325 1.00 92.69 86 GLU A C 1
ATOM 681 O O . GLU A 1 86 ? -8.180 7.015 8.502 1.00 92.69 86 GLU A O 1
ATOM 686 N N . LEU A 1 87 ? -9.463 5.268 9.107 1.00 93.31 87 LEU A N 1
ATOM 687 C CA . LEU A 1 87 ? -9.343 4.571 7.824 1.00 93.31 87 LEU A CA 1
ATOM 688 C C . LEU A 1 87 ? -10.065 5.339 6.718 1.00 93.31 87 LEU A C 1
ATOM 690 O O . LEU A 1 87 ? -9.479 5.577 5.665 1.00 93.31 87 LEU A O 1
ATOM 694 N N . GLN A 1 88 ? -11.303 5.764 6.974 1.00 95.94 88 GLN A N 1
ATOM 695 C CA . GLN A 1 88 ? -12.114 6.507 6.014 1.00 95.94 88 GLN A CA 1
ATOM 696 C C . GLN A 1 88 ? -11.470 7.850 5.651 1.00 95.94 88 GLN A C 1
ATOM 698 O O . GLN A 1 88 ? -11.358 8.177 4.475 1.00 95.94 88 GLN A O 1
ATOM 703 N N . GLU A 1 89 ? -10.951 8.589 6.634 1.00 93.62 89 GLU A N 1
ATOM 704 C CA . GLU A 1 89 ? -10.209 9.835 6.407 1.00 93.62 89 GLU A CA 1
ATOM 705 C C . GLU A 1 89 ? -8.978 9.620 5.514 1.00 93.62 89 GLU A C 1
ATOM 707 O O . GLU A 1 89 ? -8.647 10.476 4.689 1.00 93.62 89 GLU A O 1
ATOM 712 N N . TRP A 1 90 ? -8.297 8.477 5.649 1.00 93.38 90 TRP A N 1
ATOM 713 C CA . TRP A 1 90 ? -7.170 8.142 4.784 1.00 93.38 90 TRP A CA 1
ATOM 714 C C . TRP A 1 90 ? -7.611 7.801 3.357 1.00 93.38 90 TRP A C 1
ATOM 716 O O . TRP A 1 90 ? -7.041 8.333 2.396 1.00 93.38 90 TRP A O 1
ATOM 726 N N . ILE A 1 91 ? -8.635 6.957 3.227 1.00 93.62 91 ILE A N 1
ATOM 727 C CA . ILE A 1 91 ? -9.235 6.540 1.953 1.00 93.62 91 ILE A CA 1
ATOM 728 C C . ILE A 1 91 ? -9.722 7.759 1.163 1.00 93.62 91 ILE A C 1
ATOM 730 O O . ILE A 1 91 ? -9.361 7.914 0.001 1.00 93.62 91 ILE A O 1
ATOM 734 N N . ASP A 1 92 ? -10.445 8.671 1.813 1.00 93.62 92 ASP A N 1
ATOM 735 C CA . ASP A 1 92 ? -11.030 9.855 1.175 1.00 93.62 92 ASP A CA 1
ATOM 736 C C . ASP A 1 92 ? -10.004 10.963 0.887 1.00 93.62 92 ASP A C 1
ATOM 738 O O . ASP A 1 92 ? -10.316 11.963 0.232 1.00 93.62 92 ASP A O 1
ATOM 742 N N . SER A 1 93 ? -8.766 10.824 1.374 1.00 90.12 93 SER A N 1
ATOM 743 C CA . SER A 1 93 ? -7.734 11.825 1.121 1.00 90.12 93 SER A CA 1
ATOM 744 C C . SER A 1 93 ? -7.329 11.834 -0.366 1.00 90.12 93 SER A C 1
ATOM 746 O O . SER A 1 93 ? -7.212 10.775 -0.983 1.00 90.12 93 SER A O 1
ATOM 748 N N . PRO A 1 94 ? -7.066 12.999 -0.992 1.00 88.62 94 PRO A N 1
ATOM 749 C CA . PRO A 1 94 ? -6.854 13.026 -2.437 1.00 88.62 94 PRO A CA 1
ATOM 750 C C . PRO A 1 94 ? -5.590 12.254 -2.840 1.00 88.62 94 PRO A C 1
ATOM 752 O O . PRO A 1 94 ? -4.493 12.556 -2.364 1.00 88.62 94 PRO A O 1
ATOM 755 N N . GLU A 1 95 ? -5.733 11.278 -3.740 1.00 80.31 95 GLU A N 1
ATOM 756 C CA . GLU A 1 95 ? -4.666 10.332 -4.128 1.00 80.31 95 GLU A CA 1
ATOM 757 C C . GLU A 1 95 ? -3.403 11.031 -4.663 1.00 80.31 95 GLU A C 1
ATOM 759 O O . GLU A 1 95 ? -2.289 10.560 -4.464 1.00 80.31 95 GLU A O 1
ATOM 764 N N . ASN A 1 96 ? -3.572 12.186 -5.316 1.00 82.38 96 ASN A N 1
ATOM 765 C CA . ASN A 1 96 ? -2.504 12.954 -5.964 1.00 82.38 96 ASN A CA 1
ATOM 766 C C . ASN A 1 96 ? -2.120 14.231 -5.200 1.00 82.38 96 ASN A C 1
ATOM 768 O O . ASN A 1 96 ? -1.581 15.169 -5.793 1.00 82.38 96 ASN A O 1
ATOM 772 N N . SER A 1 97 ? -2.386 14.286 -3.892 1.00 79.88 97 SER A N 1
ATOM 773 C CA . SER A 1 97 ? -1.969 15.401 -3.042 1.00 79.88 97 SER A CA 1
ATOM 774 C C . SER A 1 97 ? -1.406 14.936 -1.698 1.00 79.88 97 SER A C 1
ATOM 776 O O . SER A 1 97 ? -1.773 13.868 -1.196 1.00 79.88 97 SER A O 1
ATOM 778 N N . PRO A 1 98 ? -0.566 15.765 -1.047 1.00 81.06 98 PRO A N 1
ATOM 779 C CA . PRO A 1 98 ? -0.225 15.542 0.348 1.00 81.06 98 PRO A CA 1
ATOM 780 C C . PRO A 1 98 ? -1.487 15.534 1.243 1.00 81.06 98 PRO A C 1
ATOM 782 O O . PRO A 1 98 ? -2.488 16.166 0.890 1.00 81.06 98 PRO A O 1
ATOM 785 N N . PRO A 1 99 ? -1.432 14.860 2.408 1.00 83.44 99 PRO A N 1
ATOM 786 C CA . PRO A 1 99 ? -0.293 14.071 2.880 1.00 83.44 99 PRO A CA 1
ATOM 787 C C . PRO A 1 99 ? -0.159 12.737 2.112 1.00 83.44 99 PRO A C 1
ATOM 789 O O . PRO A 1 99 ? -1.156 12.105 1.772 1.00 83.44 99 PRO A O 1
ATOM 792 N N . TRP A 1 100 ? 1.084 12.337 1.803 1.00 81.62 100 TRP A N 1
ATOM 793 C CA . TRP A 1 100 ? 1.417 11.094 1.070 1.00 81.62 100 TRP A CA 1
ATOM 794 C C . TRP A 1 100 ? 1.486 9.854 1.969 1.00 81.62 100 TRP A C 1
ATOM 796 O O . TRP A 1 100 ? 1.639 8.738 1.486 1.00 81.62 100 TRP A O 1
ATOM 806 N N . VAL A 1 101 ? 1.370 10.067 3.279 1.00 82.12 101 VAL A N 1
ATOM 807 C CA . VAL A 1 101 ? 1.307 9.050 4.330 1.00 82.12 101 VAL A CA 1
ATOM 808 C C . VAL A 1 101 ? 0.218 9.448 5.334 1.00 82.12 101 VAL A C 1
ATOM 810 O O . VAL A 1 101 ? -0.064 10.645 5.459 1.00 82.12 101 VAL A O 1
ATOM 813 N N . PRO A 1 102 ? -0.374 8.496 6.071 1.00 84.69 102 PRO A N 1
ATOM 814 C CA . PRO A 1 102 ? -1.324 8.809 7.129 1.00 84.69 102 PRO A CA 1
ATOM 815 C C . PRO A 1 102 ? -0.741 9.725 8.204 1.00 84.69 102 PRO A C 1
ATOM 817 O O . PRO A 1 102 ? 0.424 9.595 8.576 1.00 84.69 102 PRO A O 1
ATOM 820 N N . LEU A 1 103 ? -1.578 10.604 8.761 1.00 84.88 103 LEU A N 1
ATOM 821 C CA . LEU A 1 103 ? -1.209 11.413 9.929 1.00 84.88 103 LEU A CA 1
ATOM 822 C C . LEU A 1 103 ? -1.245 10.603 11.231 1.00 84.88 103 LEU A C 1
ATOM 824 O O . LEU A 1 103 ? -0.532 10.929 12.178 1.00 84.88 103 LEU A O 1
ATOM 828 N N . ASN A 1 104 ? -2.063 9.547 11.284 1.00 88.31 104 ASN A N 1
ATOM 829 C CA . ASN A 1 104 ? -2.112 8.638 12.422 1.00 88.31 104 ASN A CA 1
ATOM 830 C C . ASN A 1 104 ? -0.830 7.765 12.453 1.00 88.31 104 ASN A C 1
ATOM 832 O O . ASN A 1 104 ? -0.589 7.026 11.495 1.00 88.31 104 ASN A O 1
ATOM 836 N N . PRO A 1 105 ? -0.029 7.780 13.539 1.00 87.00 105 PRO A N 1
ATOM 837 C CA . PRO A 1 105 ? 1.230 7.027 13.616 1.00 87.00 105 PRO A CA 1
ATOM 838 C C . PRO A 1 105 ? 1.077 5.500 13.572 1.00 87.00 105 PRO A C 1
ATOM 840 O O . PRO A 1 105 ? 1.962 4.800 13.075 1.00 87.00 105 PRO A O 1
ATOM 843 N N . THR A 1 106 ? -0.033 4.967 14.088 1.00 86.44 106 THR A N 1
ATOM 844 C CA . THR A 1 106 ? -0.354 3.534 14.046 1.00 86.44 106 THR A CA 1
ATOM 845 C C . THR A 1 106 ? -0.651 3.114 12.611 1.00 86.44 106 THR A C 1
ATOM 847 O O . THR A 1 106 ? -0.081 2.136 12.128 1.00 86.44 106 THR A O 1
ATOM 850 N N . LEU A 1 107 ? -1.471 3.896 11.901 1.00 85.56 107 LEU A N 1
ATOM 851 C CA . LEU A 1 107 ? -1.781 3.663 10.493 1.00 85.56 107 LEU A CA 1
ATOM 852 C C . LEU A 1 107 ? -0.530 3.818 9.620 1.00 85.56 107 LEU A C 1
ATOM 854 O O . LEU A 1 107 ? -0.270 2.988 8.756 1.00 85.56 107 LEU A O 1
ATOM 858 N N . GLN A 1 108 ? 0.296 4.828 9.901 1.00 84.81 108 GLN A N 1
ATOM 859 C CA . GLN A 1 108 ? 1.572 5.047 9.222 1.00 84.81 108 GLN A CA 1
ATOM 860 C C . GLN A 1 108 ? 2.528 3.864 9.413 1.00 84.81 108 GLN A C 1
ATOM 862 O O . GLN A 1 108 ? 3.192 3.456 8.465 1.00 84.81 108 GLN A O 1
ATOM 867 N N . SER A 1 109 ? 2.602 3.313 10.626 1.00 79.50 109 SER A N 1
ATOM 868 C CA . SER A 1 109 ? 3.448 2.153 10.930 1.00 79.50 109 SER A CA 1
ATOM 869 C C . SER A 1 109 ? 2.966 0.888 10.218 1.00 79.50 109 SER A C 1
ATOM 871 O O . SER A 1 109 ? 3.790 0.135 9.709 1.00 79.50 109 SER A O 1
ATOM 873 N N . ALA A 1 110 ? 1.649 0.681 10.140 1.00 79.56 110 ALA A N 1
ATOM 874 C CA . ALA A 1 110 ? 1.048 -0.465 9.458 1.00 79.56 110 ALA A CA 1
ATOM 875 C C . ALA A 1 110 ? 1.134 -0.381 7.922 1.00 79.56 110 ALA A C 1
ATOM 877 O O . ALA A 1 110 ? 1.197 -1.411 7.254 1.00 79.56 110 ALA A O 1
ATOM 878 N N . LEU A 1 111 ? 1.158 0.838 7.370 1.00 78.25 111 LEU A N 1
ATOM 879 C CA . LEU A 1 111 ? 1.234 1.134 5.936 1.00 78.25 111 LEU A CA 1
ATOM 880 C C . LEU A 1 111 ? 2.636 1.607 5.502 1.00 78.25 111 LEU A C 1
ATOM 882 O O . LEU A 1 111 ? 2.744 2.379 4.547 1.00 78.25 111 LEU A O 1
ATOM 886 N N . ARG A 1 112 ? 3.718 1.187 6.185 1.00 71.44 112 ARG A N 1
ATOM 887 C CA . ARG A 1 112 ? 5.119 1.482 5.799 1.00 71.44 112 ARG A CA 1
ATOM 888 C C . ARG A 1 112 ? 5.505 0.774 4.495 1.00 71.44 112 ARG A C 1
ATOM 890 O O . ARG A 1 112 ? 6.329 -0.135 4.467 1.00 71.44 112 ARG A O 1
ATOM 897 N N . LEU A 1 113 ? 4.927 1.240 3.395 1.00 65.44 113 LEU A N 1
ATOM 898 C CA . LEU A 1 113 ? 5.121 0.664 2.073 1.00 65.44 113 LEU A CA 1
ATOM 899 C C . LEU A 1 113 ? 6.515 0.951 1.508 1.00 65.44 113 LEU A C 1
ATOM 901 O O . LEU A 1 113 ? 6.987 0.146 0.719 1.00 65.44 113 LEU A O 1
ATOM 905 N N . TRP A 1 114 ? 7.196 2.024 1.939 1.00 62.66 114 TRP A N 1
ATOM 906 C CA . TRP A 1 114 ? 8.582 2.299 1.542 1.00 62.66 114 TRP A CA 1
ATOM 907 C C . TRP A 1 114 ? 9.393 2.972 2.645 1.00 62.66 114 TRP A C 1
ATOM 909 O O . TRP A 1 114 ? 9.012 4.021 3.165 1.00 62.66 114 TRP A O 1
ATOM 919 N N . GLU A 1 115 ? 10.579 2.431 2.905 1.00 55.38 115 GLU A N 1
ATOM 920 C CA . GLU A 1 115 ? 11.706 3.214 3.400 1.00 55.38 115 GLU A CA 1
ATOM 921 C C . GLU A 1 115 ? 12.729 3.233 2.272 1.00 55.38 115 GLU A C 1
ATOM 923 O O . GLU A 1 115 ? 13.219 2.190 1.852 1.00 55.38 115 GLU A O 1
ATOM 928 N N . THR A 1 116 ? 12.994 4.404 1.699 1.00 43.03 116 THR A N 1
ATOM 929 C CA . THR A 1 116 ? 13.869 4.532 0.533 1.00 43.03 116 THR A CA 1
ATOM 930 C C . THR A 1 116 ? 15.268 3.991 0.850 1.00 43.03 116 THR A C 1
ATOM 932 O O . THR A 1 116 ? 16.082 4.681 1.461 1.00 43.03 116 THR A O 1
ATOM 935 N N . ILE A 1 117 ? 15.579 2.769 0.412 1.00 40.84 117 ILE A N 1
ATOM 936 C CA . ILE A 1 117 ? 16.932 2.212 0.491 1.00 40.84 117 ILE A CA 1
ATOM 937 C C . ILE A 1 117 ? 17.715 2.714 -0.725 1.00 40.84 117 ILE A C 1
ATOM 939 O O . ILE A 1 117 ? 17.880 2.016 -1.718 1.00 40.84 117 ILE A O 1
ATOM 943 N N . TYR A 1 118 ? 18.256 3.929 -0.629 1.00 37.16 118 TYR A N 1
ATOM 944 C CA . TYR A 1 118 ? 19.509 4.244 -1.319 1.00 37.16 118 TYR A CA 1
ATOM 945 C C . TYR A 1 118 ? 20.658 3.857 -0.390 1.00 37.16 118 TYR A C 1
ATOM 947 O O . TYR A 1 118 ? 21.288 4.700 0.243 1.00 37.16 118 TYR A O 1
ATOM 955 N N . SER A 1 119 ? 20.904 2.557 -0.253 1.00 36.56 119 SER A N 1
ATOM 956 C CA . SER A 1 119 ? 22.169 2.078 0.299 1.00 36.56 119 SER A CA 1
ATOM 957 C C . SER A 1 119 ? 22.551 0.739 -0.321 1.00 36.56 119 SER A C 1
ATOM 959 O O . SER A 1 119 ? 22.268 -0.325 0.221 1.00 36.56 119 SER A O 1
ATOM 961 N N . ARG A 1 120 ? 23.215 0.805 -1.475 1.00 34.88 120 ARG A N 1
ATOM 962 C CA . ARG A 1 120 ? 24.627 0.422 -1.632 1.00 34.88 120 ARG A CA 1
ATOM 963 C C . ARG A 1 120 ? 25.108 0.714 -3.044 1.00 34.88 120 ARG A C 1
ATOM 965 O O . ARG A 1 120 ? 24.355 0.416 -3.991 1.00 34.88 120 ARG A O 1
#

Secondary structure (DSSP, 8-state):
---------THHHHHHHHHHHHHHHHHT------HHHHHHTTSS-HHHHHHSEEEEESSS--EEETTTTEEEEE--SSPPS--HHHHHHHHTS-TTSS-SS-SSHHHHHHT---------

Radius of gyration: 14.45 Å; Cα contacts (8 Å, |Δi|>4): 149; chains: 1; bounding box: 39×26×47 Å

Mean predicted aligned error: 7.33 Å

Organism: NCBI:txid1173027

Solvent-accessible surface area (backbone atoms only — not comparable to full-atom values): 7181 Å² total; per-residue (Å²): 133,84,81,77,78,80,70,78,59,65,57,38,37,48,28,45,52,45,28,52,52,38,49,22,54,70,72,72,44,88,77,78,88,48,64,62,58,34,37,76,67,64,50,31,54,69,70,52,47,69,62,37,50,79,44,78,37,69,68,81,74,3,37,72,39,83,90,79,29,35,33,35,41,16,40,51,88,64,72,66,103,67,54,69,65,61,38,49,57,51,50,73,43,60,58,89,41,82,73,60,60,59,88,51,66,69,58,31,64,44,50,38,46,66,52,87,71,89,77,130

Foldseek 3Di:
DDPPPPPPPLLLLLLQVLLVLLVCQLVVHQDDDALVVCCVSVSDPPVLSVQADEAEDQDDFWEQDPVNRYTYFYAHSDDWPDDSVQSVVSNPPDSPDPPSARPDVRSRVRSNRHDYPPDD